Protein AF-A0A957G1Y9-F1 (afdb_monomer)

Mean predicted aligned error: 2.75 Å

Secondary structure (DSSP, 8-state):
-----HHHHHHHHH---SSTTTTSTTSTTGGGTTHHHHHHHHHHHTTPEEEEETTEEEEEETTEEEEEEEE-SS-EEEEE-

pLDDT: mean 95.2, std 7.6, range [47.19, 98.62]

Sequence (81 aa):
MSNLNPAVDNYLAVGCGRCPLGGTPECKVHTWEAELPALRQILLDCGLTEELKWSMPCYTYEGSNILIMSAFKEYCALNFF

Solvent-accessible surface area (backbone atoms only — not comparable to full-atom values): 4752 Å² total; per-residue (Å²): 130,86,79,80,47,68,67,45,51,45,35,70,75,38,21,56,65,83,52,95,42,32,68,42,87,77,13,44,43,61,75,36,69,67,54,53,59,51,52,49,50,54,45,46,74,70,67,37,47,72,44,69,50,97,67,34,43,28,32,23,53,97,86,40,79,49,33,36,54,44,68,42,90,90,50,71,48,80,46,69,116

Nearest PDB structures (foldseek):
  2i8d-assembly1_B  TM=7.641E-01  e=4.527E-02  Lacticaseibacillus casei
  2oc6-assembly2_B  TM=6.900E-01  e=1.114E-01  Bacillus subtilis
  2joi-assembly1_A  TM=5.917E-01  e=1.285E+00  Thermoplasma acidophilum
  5vae-assembly1_A  TM=7.116E-01  e=8.855E+00  Streptococcus gordonii
  8ke3-assembly1_A  TM=4.876E-01  e=4.092E+00  Methanosarcina mazei

Structure (mmCIF, N/CA/C/O backbone):
data_AF-A0A957G1Y9-F1
#
_entry.id   AF-A0A957G1Y9-F1
#
loop_
_atom_site.group_PDB
_atom_site.id
_atom_site.type_symbol
_atom_site.label_atom_id
_atom_site.label_alt_id
_atom_site.label_comp_id
_atom_site.label_asym_id
_atom_site.label_entity_id
_atom_site.label_seq_id
_atom_site.pdbx_PDB_ins_code
_atom_site.Cartn_x
_atom_site.Cartn_y
_atom_site.Cartn_z
_atom_site.occupancy
_atom_site.B_iso_or_equiv
_atom_site.auth_seq_id
_atom_site.auth_comp_id
_atom_site.auth_asym_id
_atom_site.auth_atom_id
_atom_site.pdbx_PDB_model_num
ATOM 1 N N . MET A 1 1 ? -19.261 3.283 3.715 1.00 47.19 1 MET A N 1
ATOM 2 C CA . MET A 1 1 ? -18.523 3.774 2.534 1.00 47.19 1 MET A CA 1
ATOM 3 C C . MET A 1 1 ? -17.075 3.868 2.962 1.00 47.19 1 MET A C 1
ATOM 5 O O . MET A 1 1 ? -16.793 4.640 3.869 1.00 47.19 1 MET A O 1
ATOM 9 N N . SER A 1 2 ? -16.203 3.010 2.437 1.00 58.78 2 SER A N 1
ATOM 10 C CA . SER A 1 2 ? -14.767 3.092 2.705 1.00 58.78 2 SER A CA 1
ATOM 11 C C . SER A 1 2 ? -14.262 4.428 2.163 1.00 58.78 2 SER A C 1
ATOM 13 O O . SER A 1 2 ? -14.301 4.661 0.955 1.00 58.78 2 SER A O 1
ATOM 15 N N . ASN A 1 3 ? -13.863 5.335 3.052 1.00 70.81 3 ASN A N 1
ATOM 16 C CA . ASN A 1 3 ? -13.221 6.578 2.647 1.00 70.81 3 ASN A CA 1
ATOM 17 C C . ASN A 1 3 ? -11.809 6.228 2.182 1.00 70.81 3 ASN A C 1
ATOM 19 O O . ASN A 1 3 ? -10.927 6.003 3.008 1.00 70.81 3 ASN A O 1
ATOM 23 N N . LEU A 1 4 ? -11.634 6.129 0.865 1.00 88.81 4 LEU A N 1
ATOM 24 C CA . LEU A 1 4 ? -10.324 5.939 0.254 1.00 88.81 4 LEU A CA 1
ATOM 25 C C . LEU A 1 4 ? -9.418 7.121 0.614 1.00 88.81 4 LEU A C 1
ATOM 27 O O . LEU A 1 4 ? -9.849 8.277 0.603 1.00 88.81 4 LEU A O 1
ATOM 31 N N . ASN A 1 5 ? -8.169 6.826 0.947 1.00 95.31 5 ASN A N 1
ATOM 32 C CA . ASN A 1 5 ? -7.168 7.802 1.334 1.00 95.31 5 ASN A CA 1
ATOM 33 C C . ASN A 1 5 ? -6.288 8.186 0.127 1.00 95.31 5 ASN A C 1
ATOM 35 O O . ASN A 1 5 ? -5.498 7.353 -0.331 1.00 95.31 5 ASN A O 1
ATOM 39 N N . PRO A 1 6 ? -6.322 9.455 -0.331 1.00 96.12 6 PRO A N 1
ATOM 40 C CA . PRO A 1 6 ? -5.523 9.916 -1.470 1.00 96.12 6 PRO A CA 1
ATOM 41 C C . PRO A 1 6 ? -4.013 9.720 -1.302 1.00 96.12 6 PRO A C 1
ATOM 43 O O . PRO A 1 6 ? -3.282 9.584 -2.281 1.00 96.12 6 PRO A O 1
ATOM 46 N N . ALA A 1 7 ? -3.514 9.693 -0.063 1.00 96.12 7 ALA A N 1
ATOM 47 C CA . ALA A 1 7 ? -2.102 9.444 0.203 1.00 96.12 7 ALA A CA 1
ATOM 48 C C . ALA A 1 7 ? -1.716 7.979 -0.078 1.00 96.12 7 ALA A C 1
ATOM 50 O O . ALA A 1 7 ? -0.607 7.710 -0.544 1.00 96.12 7 ALA A O 1
ATOM 51 N N . VAL A 1 8 ? -2.636 7.040 0.167 1.00 97.44 8 VAL A N 1
ATOM 52 C CA . VAL A 1 8 ? -2.472 5.624 -0.191 1.00 97.44 8 VAL A CA 1
ATOM 53 C C . VAL A 1 8 ? -2.646 5.434 -1.699 1.00 97.44 8 VAL A C 1
ATOM 55 O O . VAL A 1 8 ? -1.867 4.698 -2.301 1.00 97.44 8 VAL A O 1
ATOM 58 N N . ASP A 1 9 ? -3.576 6.156 -2.333 1.00 96.56 9 ASP A N 1
ATOM 59 C CA . ASP A 1 9 ? -3.706 6.169 -3.799 1.00 96.56 9 ASP A CA 1
ATOM 60 C C . ASP A 1 9 ? -2.396 6.611 -4.462 1.00 96.56 9 ASP A C 1
ATOM 62 O O . ASP A 1 9 ? -1.884 5.939 -5.355 1.00 96.56 9 ASP A O 1
ATOM 66 N N . ASN A 1 10 ? -1.798 7.698 -3.967 1.00 96.00 10 ASN A N 1
ATOM 67 C CA . ASN A 1 10 ? -0.516 8.186 -4.463 1.00 96.00 10 ASN A CA 1
ATOM 68 C C . ASN A 1 10 ? 0.622 7.178 -4.234 1.00 96.00 10 ASN A C 1
ATOM 70 O O . ASN A 1 10 ? 1.466 7.009 -5.109 1.00 96.00 10 ASN A O 1
ATOM 74 N N . TYR A 1 11 ? 0.641 6.479 -3.093 1.00 97.19 11 TYR A N 1
ATOM 75 C CA . TYR A 1 11 ? 1.616 5.411 -2.852 1.00 97.19 11 TYR A CA 1
ATOM 76 C C . TYR A 1 11 ? 1.524 4.312 -3.917 1.00 97.19 11 TYR A C 1
ATOM 78 O O . TYR A 1 11 ? 2.556 3.886 -4.428 1.00 97.19 11 TYR A O 1
ATOM 86 N N . LEU A 1 12 ? 0.310 3.868 -4.259 1.00 97.12 12 LEU A N 1
ATOM 87 C CA . LEU A 1 12 ? 0.093 2.819 -5.261 1.00 97.12 12 LEU A CA 1
ATOM 88 C C . LEU A 1 12 ? 0.398 3.307 -6.684 1.00 97.12 12 LEU A C 1
ATOM 90 O O . LEU A 1 12 ? 0.944 2.551 -7.478 1.00 97.12 12 LEU A O 1
ATOM 94 N N . ALA A 1 13 ? 0.081 4.567 -6.994 1.00 96.19 13 ALA A N 1
ATOM 95 C CA . ALA A 1 13 ? 0.241 5.128 -8.334 1.00 96.19 13 ALA A CA 1
ATOM 96 C C . ALA A 1 13 ? 1.670 5.597 -8.655 1.00 96.19 13 ALA A C 1
ATOM 98 O O . ALA A 1 13 ? 2.085 5.533 -9.807 1.00 96.19 13 ALA A O 1
ATOM 99 N N . VAL A 1 14 ? 2.411 6.102 -7.665 1.00 95.06 14 VAL A N 1
ATOM 100 C CA . VAL A 1 14 ? 3.725 6.755 -7.858 1.00 95.06 14 VAL A CA 1
ATOM 101 C C . VAL A 1 14 ? 4.858 5.972 -7.181 1.00 95.06 14 VAL A C 1
ATOM 103 O O . VAL A 1 14 ? 6.044 6.183 -7.443 1.00 95.06 14 VAL A O 1
ATOM 106 N N . GLY A 1 15 ? 4.520 5.045 -6.289 1.00 94.75 15 GLY A N 1
ATOM 107 C CA . GLY A 1 15 ? 5.480 4.254 -5.538 1.00 94.75 15 GLY A CA 1
ATOM 108 C C . GLY A 1 15 ? 5.918 4.895 -4.218 1.00 94.75 15 GLY A C 1
ATOM 109 O O . GLY A 1 15 ? 5.449 5.944 -3.783 1.00 94.75 15 GLY A O 1
ATOM 110 N N . CYS A 1 16 ? 6.836 4.218 -3.523 1.00 91.25 16 CYS A N 1
ATOM 111 C CA . CYS A 1 16 ? 7.061 4.453 -2.091 1.00 91.25 16 CYS A CA 1
ATOM 112 C C . CYS A 1 16 ? 7.908 5.685 -1.721 1.00 91.25 16 CYS A C 1
ATOM 114 O O . CYS A 1 16 ? 7.998 6.006 -0.540 1.00 91.25 16 CYS A O 1
ATOM 116 N N . GLY A 1 17 ? 8.595 6.329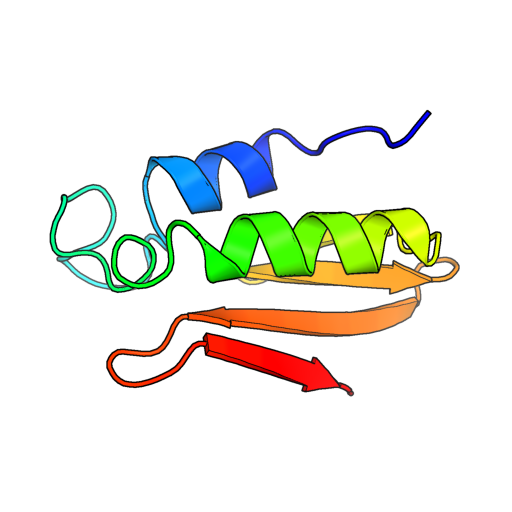 -2.674 1.00 91.69 17 GLY A N 1
ATOM 117 C CA . GLY A 1 17 ? 9.442 7.508 -2.411 1.00 91.69 17 GLY A CA 1
ATOM 118 C C . GLY A 1 17 ? 10.655 7.283 -1.487 1.00 91.69 17 GLY A C 1
ATOM 119 O O . GLY A 1 17 ? 11.269 8.243 -1.036 1.00 91.69 17 GLY A O 1
ATOM 120 N N . ARG A 1 18 ? 11.016 6.028 -1.174 1.00 90.94 18 ARG A N 1
ATOM 121 C CA . ARG A 1 1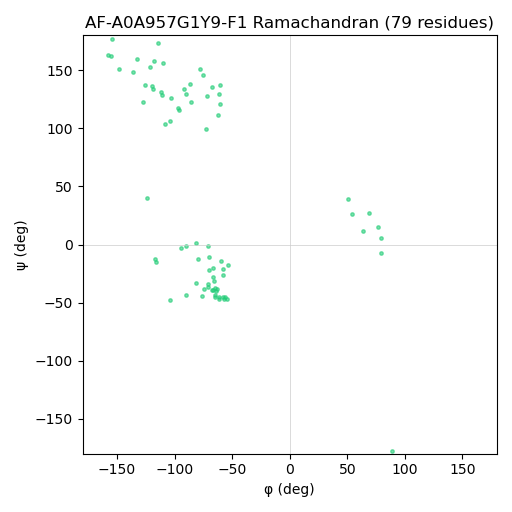8 ? 12.057 5.688 -0.176 1.00 90.94 18 ARG A CA 1
ATOM 122 C C . ARG A 1 18 ? 13.463 5.463 -0.747 1.00 90.94 18 ARG A C 1
ATOM 124 O O . ARG A 1 18 ? 14.387 5.166 0.005 1.00 90.94 18 ARG A O 1
ATOM 131 N N . CYS A 1 19 ? 13.633 5.529 -2.062 1.00 92.81 19 CYS A N 1
ATOM 132 C CA . CYS A 1 19 ? 14.920 5.368 -2.742 1.00 92.81 19 CYS A CA 1
ATOM 133 C C . CYS A 1 19 ? 14.892 6.098 -4.101 1.00 92.81 19 CYS A C 1
ATOM 135 O O . CYS A 1 19 ? 13.827 6.584 -4.486 1.00 92.81 19 CYS A O 1
ATOM 137 N N . PRO A 1 20 ? 16.007 6.136 -4.860 1.00 96.44 20 PRO A N 1
ATOM 138 C CA . PRO A 1 20 ? 16.058 6.796 -6.172 1.00 96.44 20 PRO A CA 1
ATOM 139 C C . PRO A 1 20 ? 15.085 6.255 -7.234 1.00 96.44 20 PRO A C 1
ATOM 141 O O . PRO A 1 20 ? 14.898 6.907 -8.250 1.00 96.44 20 PRO A O 1
ATOM 144 N N . LEU A 1 21 ? 14.481 5.082 -7.011 1.00 95.56 21 LEU A N 1
ATOM 145 C CA . LEU A 1 21 ? 13.471 4.484 -7.898 1.00 95.56 21 LEU A CA 1
ATOM 146 C C . LEU A 1 21 ? 12.035 4.914 -7.540 1.00 95.56 21 LEU A C 1
ATOM 148 O O . LEU A 1 21 ? 11.076 4.438 -8.131 1.00 95.56 21 LEU A O 1
ATOM 152 N N . GLY A 1 22 ? 11.839 5.728 -6.497 1.00 94.31 22 GLY A N 1
ATOM 153 C CA . GLY A 1 22 ? 10.517 6.272 -6.182 1.00 94.31 22 GLY A CA 1
ATOM 154 C C . GLY A 1 22 ? 10.064 7.254 -7.262 1.00 94.31 22 GLY A C 1
ATOM 155 O O . GLY A 1 22 ? 10.852 8.096 -7.680 1.00 94.31 22 GLY A O 1
ATOM 156 N N . GLY A 1 23 ? 8.804 7.165 -7.697 1.00 93.12 23 GLY A N 1
ATOM 157 C CA . GLY A 1 23 ? 8.281 7.995 -8.784 1.00 93.12 23 GLY A CA 1
ATOM 158 C C . GLY A 1 23 ? 8.660 7.519 -10.186 1.00 93.12 23 GLY A C 1
ATOM 159 O O . GLY A 1 23 ? 8.358 8.217 -11.151 1.00 93.12 23 GLY A O 1
ATOM 160 N N . THR A 1 24 ? 9.311 6.360 -10.310 1.00 96.25 24 THR A N 1
ATOM 161 C CA . THR A 1 24 ? 9.657 5.750 -11.597 1.00 96.25 24 THR A CA 1
ATOM 162 C C . THR A 1 24 ? 8.973 4.387 -11.750 1.00 96.25 24 THR A C 1
ATOM 164 O O . THR A 1 24 ? 8.636 3.759 -10.740 1.00 96.25 24 THR A O 1
ATOM 167 N N . PRO A 1 25 ? 8.800 3.882 -12.988 1.00 95.31 25 PRO A N 1
ATOM 168 C CA . PRO A 1 25 ? 8.230 2.553 -13.231 1.00 95.31 25 PRO A CA 1
ATOM 169 C C . PRO A 1 25 ? 9.013 1.412 -12.563 1.00 95.31 25 PRO A C 1
ATOM 171 O O . PRO A 1 25 ? 8.466 0.345 -12.307 1.00 95.31 25 PRO A O 1
ATOM 174 N N . GLU A 1 26 ? 10.289 1.630 -12.234 1.00 96.44 26 GLU A N 1
ATOM 175 C CA . GLU A 1 26 ? 11.148 0.643 -11.571 1.00 96.44 26 GLU A CA 1
ATOM 176 C C . GLU A 1 26 ? 10.936 0.583 -10.048 1.00 96.44 26 GLU A C 1
ATOM 178 O O . GLU A 1 26 ? 11.616 -0.178 -9.346 1.00 96.44 26 GLU A O 1
ATOM 183 N N . CYS A 1 27 ? 10.017 1.381 -9.491 1.00 97.31 27 CYS A N 1
ATOM 184 C CA . CYS A 1 27 ? 9.672 1.261 -8.086 1.00 97.31 27 CYS A CA 1
ATOM 185 C C . CYS A 1 27 ? 9.092 -0.129 -7.808 1.00 97.31 27 CYS A C 1
ATOM 187 O O . CYS A 1 27 ? 8.111 -0.539 -8.415 1.00 97.31 27 CYS A O 1
ATOM 189 N N . LYS A 1 28 ? 9.610 -0.813 -6.784 1.00 96.94 28 LYS A N 1
ATOM 190 C CA . LYS A 1 28 ? 9.111 -2.126 -6.326 1.00 96.94 28 LYS A CA 1
ATOM 191 C C . LYS A 1 28 ? 7.609 -2.178 -6.007 1.00 96.94 28 LYS A C 1
ATOM 193 O O . LYS A 1 28 ? 7.065 -3.262 -5.877 1.00 96.94 28 LYS A O 1
ATOM 198 N N . VAL A 1 29 ? 6.950 -1.033 -5.814 1.00 97.62 29 VAL A N 1
ATOM 199 C CA . VAL A 1 29 ? 5.487 -0.974 -5.657 1.00 97.62 29 VAL A CA 1
ATOM 200 C C . VAL A 1 29 ? 4.792 -1.429 -6.944 1.00 97.62 29 VAL A C 1
ATOM 202 O O . VAL A 1 29 ? 3.853 -2.212 -6.867 1.00 97.62 29 VAL A O 1
ATOM 205 N N . HIS A 1 30 ? 5.323 -1.041 -8.107 1.00 97.56 30 HIS A N 1
ATOM 206 C CA . HIS A 1 30 ? 4.814 -1.420 -9.429 1.00 97.56 30 HIS A CA 1
ATOM 207 C C . HIS A 1 30 ? 5.041 -2.898 -9.774 1.00 97.56 30 HIS A C 1
ATOM 209 O O . HIS A 1 30 ? 4.470 -3.417 -10.723 1.00 97.56 30 HIS A O 1
ATOM 215 N N . THR A 1 31 ? 5.845 -3.625 -8.993 1.00 97.81 31 THR A N 1
ATOM 216 C CA . THR A 1 31 ? 5.949 -5.087 -9.124 1.00 97.81 31 THR A CA 1
ATOM 217 C C . THR A 1 31 ? 4.678 -5.801 -8.646 1.00 97.81 31 THR A C 1
ATOM 219 O O . THR A 1 31 ? 4.433 -6.927 -9.060 1.00 97.81 31 THR A O 1
ATOM 222 N N . TRP A 1 32 ? 3.866 -5.152 -7.802 1.00 98.06 32 TRP A N 1
ATOM 223 C CA . TRP A 1 32 ? 2.733 -5.758 -7.089 1.00 98.06 32 TRP A CA 1
ATOM 224 C C . TRP A 1 32 ? 1.413 -5.019 -7.366 1.00 98.06 32 TRP A C 1
ATOM 226 O O . TRP A 1 32 ? 0.615 -4.773 -6.456 1.00 98.06 32 TRP A O 1
ATOM 236 N N . GLU A 1 33 ? 1.200 -4.605 -8.620 1.00 96.81 33 GLU A N 1
ATOM 237 C CA . GLU A 1 33 ? 0.029 -3.815 -9.040 1.00 96.81 33 GLU A CA 1
ATOM 238 C C . GLU A 1 33 ? -1.297 -4.578 -8.936 1.00 96.81 33 GLU A C 1
ATOM 240 O O . GLU A 1 33 ? -2.349 -3.950 -8.856 1.00 96.81 33 GLU A O 1
ATOM 245 N N . ALA A 1 34 ? -1.269 -5.913 -8.893 1.00 97.81 34 ALA A N 1
ATOM 246 C CA . ALA A 1 34 ? -2.460 -6.723 -8.649 1.00 97.81 34 ALA A CA 1
ATOM 247 C C . ALA A 1 34 ? -2.665 -6.991 -7.149 1.00 97.81 34 ALA A C 1
ATOM 249 O O . ALA A 1 34 ? -3.776 -6.873 -6.628 1.00 97.81 34 ALA A O 1
ATOM 250 N N . GLU A 1 35 ? -1.592 -7.326 -6.436 1.00 98.44 35 GLU A N 1
ATOM 251 C CA . GLU A 1 35 ? -1.642 -7.801 -5.057 1.00 98.44 35 GLU A CA 1
ATOM 252 C C . GLU A 1 35 ? -1.889 -6.667 -4.063 1.00 98.44 35 GLU A C 1
ATOM 254 O O . GLU A 1 35 ? -2.717 -6.821 -3.168 1.00 98.44 35 GLU A O 1
ATOM 259 N N . LEU A 1 36 ? -1.219 -5.516 -4.200 1.00 98.38 36 LEU A N 1
ATOM 260 C CA . LEU A 1 36 ? -1.376 -4.416 -3.240 1.00 98.38 36 LEU A CA 1
ATOM 261 C C . LEU A 1 36 ? -2.796 -3.826 -3.246 1.00 98.38 36 LEU A C 1
ATOM 263 O O . LEU A 1 36 ? -3.342 -3.631 -2.158 1.00 98.38 36 LEU A O 1
ATOM 267 N N . PRO A 1 37 ? -3.451 -3.576 -4.401 1.00 97.88 37 PRO A N 1
ATOM 268 C CA . PRO A 1 37 ? -4.850 -3.152 -4.404 1.00 97.88 37 PRO A CA 1
ATOM 269 C C . PRO A 1 37 ? -5.803 -4.223 -3.860 1.00 97.88 37 PRO A C 1
ATOM 271 O O . PRO A 1 37 ? -6.739 -3.884 -3.138 1.00 97.88 37 PRO A O 1
ATOM 274 N N . ALA A 1 38 ? -5.556 -5.507 -4.145 1.00 98.25 38 ALA A N 1
ATOM 275 C CA . ALA A 1 38 ? -6.371 -6.599 -3.612 1.00 98.25 38 ALA A CA 1
ATOM 276 C C . ALA A 1 38 ? -6.255 -6.706 -2.081 1.00 98.25 38 ALA A C 1
ATOM 278 O O . ALA A 1 38 ? -7.266 -6.795 -1.385 1.00 98.25 38 ALA A O 1
ATOM 279 N N . LEU A 1 39 ? -5.033 -6.630 -1.544 1.00 98.50 39 LEU A N 1
ATOM 280 C CA . LEU A 1 39 ? -4.785 -6.594 -0.104 1.00 98.50 39 LEU A CA 1
ATOM 281 C C . LEU A 1 39 ? -5.436 -5.366 0.536 1.00 98.50 39 LEU A C 1
ATOM 283 O O . LEU A 1 39 ? -6.124 -5.506 1.543 1.00 98.50 39 LEU A O 1
ATOM 287 N N . ARG A 1 40 ? -5.293 -4.180 -0.068 1.00 98.06 40 ARG A N 1
ATOM 288 C CA . ARG A 1 40 ? -5.980 -2.963 0.385 1.00 98.06 40 ARG A CA 1
ATOM 289 C C . ARG A 1 40 ? -7.489 -3.168 0.485 1.00 98.06 40 ARG A C 1
ATOM 291 O O . ARG A 1 40 ? -8.064 -2.805 1.506 1.00 98.06 40 ARG A O 1
ATOM 298 N N . GLN A 1 41 ? -8.117 -3.764 -0.530 1.00 97.75 41 GLN A N 1
ATOM 299 C CA . GLN A 1 41 ? -9.557 -4.017 -0.511 1.00 97.75 41 GLN A CA 1
ATOM 300 C C . GLN A 1 41 ? -9.956 -4.938 0.647 1.00 97.75 41 GLN A C 1
ATOM 302 O O . GLN A 1 41 ? -10.865 -4.597 1.397 1.00 97.75 41 GLN A O 1
ATOM 307 N N . ILE A 1 42 ? -9.232 -6.044 0.854 1.00 97.94 42 ILE A N 1
ATOM 308 C CA . ILE A 1 42 ? -9.481 -6.971 1.971 1.00 97.94 42 ILE A CA 1
ATOM 309 C C . ILE A 1 42 ? -9.412 -6.236 3.316 1.00 97.94 42 ILE A C 1
ATOM 311 O O . ILE A 1 42 ? -10.276 -6.414 4.170 1.00 97.94 42 ILE A O 1
ATOM 315 N N . LEU A 1 43 ? -8.406 -5.383 3.508 1.00 97.88 43 LEU A N 1
ATOM 316 C CA . LEU A 1 43 ? -8.209 -4.645 4.758 1.00 97.88 43 LEU A CA 1
ATOM 317 C C . LEU A 1 43 ? -9.321 -3.624 5.021 1.00 97.88 43 LEU A C 1
ATOM 319 O O . LEU A 1 43 ? -9.766 -3.480 6.161 1.00 97.88 43 LEU A O 1
ATOM 323 N N . LEU A 1 44 ? -9.784 -2.940 3.972 1.00 97.38 44 LEU A N 1
ATOM 324 C CA . LEU A 1 44 ? -10.919 -2.022 4.054 1.00 97.38 44 LEU A CA 1
ATOM 325 C C . LEU A 1 44 ? -12.230 -2.773 4.338 1.00 97.38 44 LEU A C 1
ATOM 327 O O . LEU A 1 44 ? -13.027 -2.310 5.154 1.00 97.38 44 LEU A O 1
ATOM 331 N N . ASP A 1 45 ? -12.430 -3.950 3.738 1.00 97.19 45 ASP A N 1
ATOM 332 C CA . ASP A 1 45 ? -13.593 -4.813 3.991 1.00 97.19 45 ASP A CA 1
ATOM 333 C C . ASP A 1 45 ? -13.597 -5.373 5.424 1.00 97.19 45 ASP A C 1
ATOM 335 O O . ASP A 1 45 ? -14.661 -5.579 6.010 1.00 97.19 45 ASP A O 1
ATOM 339 N N . CYS A 1 46 ? -12.420 -5.542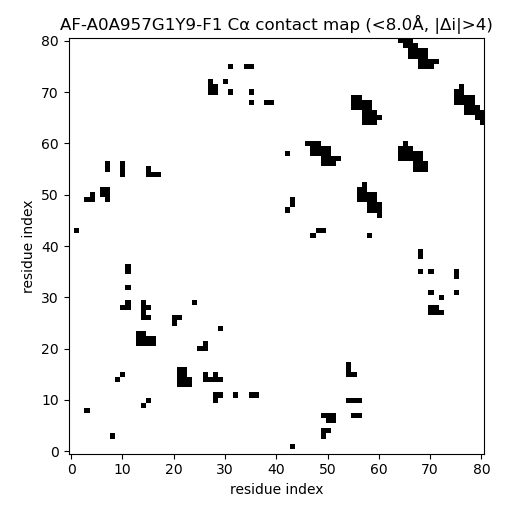 6.038 1.00 96.88 46 CYS A N 1
ATOM 340 C CA . CYS A 1 46 ? -12.276 -5.849 7.465 1.00 96.88 46 CYS A CA 1
ATOM 341 C C . CYS A 1 46 ? -12.625 -4.669 8.394 1.00 96.88 46 CYS A C 1
ATOM 343 O O . CYS A 1 46 ? -12.545 -4.814 9.614 1.00 96.88 46 CYS A O 1
ATOM 345 N N . GLY A 1 47 ? -12.992 -3.503 7.854 1.00 96.12 47 GLY A N 1
ATOM 346 C CA . GLY A 1 47 ? -13.334 -2.314 8.634 1.00 96.12 47 GLY A CA 1
ATOM 347 C C . GLY A 1 47 ? -12.125 -1.568 9.202 1.00 96.12 47 GLY A C 1
ATOM 348 O O . GLY A 1 47 ? -12.295 -0.730 10.089 1.00 96.12 47 GLY A O 1
ATOM 349 N N . LEU A 1 48 ? -10.911 -1.849 8.715 1.00 97.62 48 LEU A N 1
ATOM 350 C CA . LEU A 1 48 ? -9.725 -1.091 9.104 1.00 97.62 48 LEU A CA 1
ATOM 351 C C . LEU A 1 48 ? -9.712 0.277 8.415 1.00 97.62 48 LEU A C 1
ATOM 353 O O . LEU A 1 48 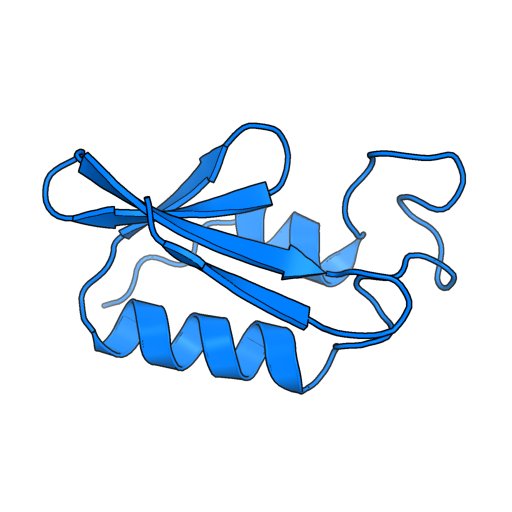? -10.135 0.432 7.270 1.00 97.62 48 LEU A O 1
ATOM 357 N N . THR A 1 49 ? -9.186 1.277 9.115 1.00 97.56 49 THR A N 1
ATOM 358 C CA . THR A 1 49 ? -8.961 2.617 8.567 1.00 97.56 49 THR A CA 1
ATOM 359 C C . THR A 1 49 ? -7.567 2.687 7.967 1.00 97.56 49 THR A C 1
ATOM 361 O O . THR A 1 49 ? -6.594 2.316 8.616 1.00 97.56 49 THR A O 1
ATOM 364 N N . GLU A 1 50 ? -7.452 3.164 6.731 1.00 97.31 50 GLU A N 1
ATOM 365 C CA . GLU A 1 50 ? -6.155 3.322 6.079 1.00 97.31 50 GLU A CA 1
ATOM 366 C C . GLU A 1 50 ? -5.558 4.721 6.290 1.00 97.31 50 GLU A C 1
ATOM 368 O O . GLU A 1 50 ? -6.197 5.762 6.113 1.00 97.31 50 GLU A O 1
ATOM 373 N N . GLU A 1 51 ? -4.278 4.745 6.631 1.00 96.94 51 GLU A N 1
ATOM 374 C CA . GLU A 1 51 ? -3.464 5.935 6.840 1.00 96.94 51 GLU A CA 1
ATOM 375 C C . GLU A 1 51 ? -2.132 5.781 6.094 1.00 96.94 51 GLU A C 1
ATOM 377 O O . GLU A 1 51 ? -1.690 4.670 5.803 1.00 96.94 51 GLU A O 1
ATOM 382 N N . LEU A 1 52 ? -1.434 6.885 5.820 1.00 96.56 52 LEU A N 1
ATOM 383 C CA . LEU A 1 52 ? -0.052 6.830 5.339 1.00 96.56 52 LEU A CA 1
ATOM 384 C C . LEU A 1 52 ? 0.890 7.193 6.491 1.00 96.56 52 LEU A C 1
ATOM 386 O O . LEU A 1 52 ? 0.996 8.358 6.871 1.00 96.56 52 LEU A O 1
ATOM 390 N N . LYS A 1 53 ? 1.595 6.199 7.043 1.00 95.81 53 LYS A N 1
ATOM 391 C CA . LYS A 1 53 ? 2.568 6.393 8.131 1.00 95.81 53 LYS A CA 1
ATOM 392 C C . LYS A 1 53 ? 3.945 5.952 7.677 1.00 95.81 53 LYS A C 1
ATOM 394 O O . LYS A 1 53 ? 4.108 4.936 7.010 1.00 95.81 53 LYS A O 1
ATOM 399 N N . TRP A 1 54 ? 4.954 6.754 8.003 1.00 94.19 54 TRP A N 1
ATOM 400 C CA . TRP A 1 54 ? 6.341 6.502 7.607 1.00 94.19 54 TRP A CA 1
ATOM 401 C C . TRP A 1 54 ? 6.520 6.297 6.090 1.00 94.19 54 TRP A C 1
ATOM 403 O O . TRP A 1 54 ? 7.465 5.651 5.670 1.00 94.19 54 TRP A O 1
ATOM 413 N N . SER A 1 55 ? 5.659 6.846 5.231 1.00 92.69 55 SER A N 1
ATOM 414 C CA . SER A 1 55 ? 5.662 6.590 3.772 1.00 92.69 55 SER A CA 1
ATOM 415 C C . SER A 1 55 ? 5.238 5.168 3.361 1.00 92.69 55 SER A C 1
ATOM 417 O O . SER A 1 55 ? 5.693 4.660 2.336 1.00 92.69 55 SER A O 1
ATOM 419 N N . MET A 1 56 ? 4.419 4.488 4.168 1.00 95.88 56 MET A N 1
ATOM 420 C CA . MET A 1 56 ? 3.782 3.211 3.820 1.00 95.88 56 MET A CA 1
ATOM 421 C C . MET A 1 56 ? 2.3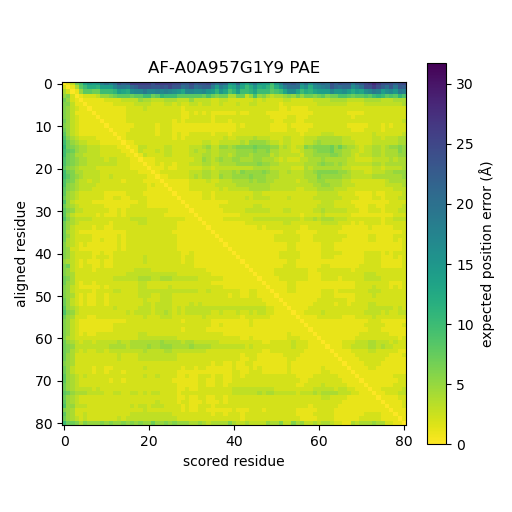08 3.209 4.248 1.00 95.88 56 MET A C 1
ATOM 423 O O . MET A 1 56 ? 1.975 3.851 5.250 1.00 95.88 56 MET A O 1
ATOM 427 N N . PRO A 1 57 ? 1.425 2.500 3.522 1.00 97.94 57 PRO A N 1
ATOM 428 C CA . PRO A 1 57 ? 0.053 2.286 3.961 1.00 97.94 57 PRO A CA 1
ATOM 429 C C . PRO A 1 57 ? 0.032 1.534 5.296 1.00 97.94 57 PRO A C 1
ATOM 431 O O . PRO A 1 57 ? 0.571 0.432 5.419 1.00 97.94 57 PRO A O 1
ATOM 434 N N . CYS A 1 58 ? -0.568 2.153 6.304 1.00 98.19 58 CYS A N 1
ATOM 435 C CA . CYS A 1 58 ? -0.748 1.619 7.644 1.00 98.19 58 CYS A CA 1
ATOM 436 C C . CYS A 1 58 ? -2.243 1.532 7.926 1.00 98.19 58 CYS A C 1
ATOM 438 O O . CYS A 1 58 ? -2.979 2.481 7.665 1.00 98.19 58 CYS A O 1
ATOM 440 N N . TYR A 1 59 ? -2.679 0.399 8.457 1.00 98.38 59 TYR A N 1
ATOM 441 C CA . TYR A 1 59 ? -4.080 0.125 8.719 1.00 98.38 59 TYR A CA 1
ATOM 442 C C . TYR A 1 59 ? -4.313 0.093 10.220 1.00 98.38 59 TYR A C 1
ATOM 444 O O . TYR A 1 59 ? -3.585 -0.576 10.963 1.00 98.38 59 TYR A O 1
ATOM 452 N N . THR A 1 60 ? -5.308 0.852 10.661 1.00 98.00 60 THR A N 1
ATOM 453 C CA . THR A 1 60 ? -5.613 1.083 12.067 1.00 98.00 60 THR A CA 1
ATOM 454 C C . THR A 1 60 ? -7.027 0.641 12.413 1.00 98.00 60 THR A C 1
ATOM 456 O O . THR A 1 60 ? -7.922 0.612 11.567 1.00 98.00 60 THR A O 1
ATOM 459 N N . TYR A 1 61 ? -7.230 0.283 13.677 1.00 97.75 61 TYR A N 1
ATOM 460 C CA . TYR A 1 61 ? -8.543 0.035 14.258 1.00 97.75 61 TYR A CA 1
ATOM 461 C C . TYR A 1 61 ? -8.655 0.875 15.528 1.00 97.75 61 TYR A C 1
ATOM 463 O O . TYR A 1 61 ? -7.783 0.804 16.393 1.00 97.75 61 TYR A O 1
ATOM 471 N N . GLU A 1 62 ? -9.672 1.738 15.596 1.00 96.19 62 GLU A N 1
ATOM 472 C CA . GLU A 1 62 ? -9.878 2.681 16.711 1.00 96.19 62 GLU A CA 1
ATOM 473 C C . GLU A 1 62 ? -8.615 3.503 17.055 1.00 96.19 62 GLU A C 1
ATOM 475 O O . GLU A 1 62 ? -8.278 3.735 18.214 1.00 96.19 62 GLU A O 1
ATOM 480 N N . GLY A 1 63 ? -7.874 3.927 16.023 1.00 95.25 63 GLY A N 1
ATOM 481 C CA . GLY A 1 63 ? -6.640 4.711 16.155 1.00 95.25 63 GLY A CA 1
ATOM 482 C C . GLY A 1 63 ? -5.386 3.907 16.527 1.00 95.25 63 GLY A C 1
ATOM 483 O O . GLY A 1 63 ? -4.281 4.449 16.470 1.00 95.25 63 GLY A O 1
ATOM 484 N N . SER A 1 64 ? -5.519 2.619 16.848 1.00 97.88 64 SER A N 1
ATOM 485 C CA . SER A 1 64 ? -4.388 1.725 17.122 1.00 97.88 64 SER A CA 1
ATOM 486 C C . SER A 1 64 ? -3.851 1.110 15.833 1.00 97.88 64 SER A C 1
ATOM 488 O O . SER A 1 64 ? -4.624 0.690 14.974 1.00 97.88 64 SER A O 1
ATOM 490 N N . ASN A 1 65 ? -2.526 1.032 15.685 1.00 98.31 65 ASN A N 1
ATOM 491 C CA . ASN A 1 65 ? -1.917 0.418 14.505 1.00 98.31 65 ASN A CA 1
ATOM 492 C C . ASN A 1 65 ? -2.094 -1.107 14.530 1.00 98.31 65 ASN A C 1
ATOM 494 O O . ASN A 1 65 ? -1.712 -1.745 15.506 1.00 98.31 65 ASN A O 1
ATOM 498 N N . ILE A 1 66 ? -2.621 -1.678 13.446 1.00 98.44 66 ILE A N 1
ATOM 499 C CA . ILE A 1 66 ? -2.839 -3.125 13.309 1.00 98.44 66 ILE A CA 1
ATOM 500 C C . ILE A 1 66 ? -1.792 -3.752 12.396 1.00 98.44 66 ILE A C 1
ATOM 502 O O . ILE A 1 66 ? -1.188 -4.757 12.762 1.00 98.44 66 ILE A O 1
ATOM 506 N N . LEU A 1 67 ? -1.544 -3.150 11.228 1.00 98.62 67 LEU A N 1
ATOM 507 C CA . LEU A 1 67 ? -0.517 -3.624 10.301 1.00 98.62 67 LEU A CA 1
ATOM 508 C C . LEU A 1 67 ? -0.028 -2.553 9.324 1.00 98.62 67 LEU A C 1
ATOM 510 O O . LEU A 1 67 ? -0.697 -1.548 9.089 1.00 98.62 67 LEU A O 1
ATOM 514 N N . ILE A 1 68 ? 1.123 -2.813 8.701 1.00 98.38 68 ILE A N 1
ATOM 515 C CA . ILE A 1 68 ? 1.637 -2.077 7.537 1.00 98.38 68 ILE A CA 1
ATOM 516 C C . ILE A 1 68 ? 1.607 -2.983 6.306 1.00 98.38 68 ILE A C 1
ATOM 518 O O . ILE A 1 68 ? 2.136 -4.101 6.331 1.00 98.38 68 ILE A O 1
ATOM 522 N N . MET A 1 69 ? 1.054 -2.471 5.206 1.00 98.31 69 MET A N 1
ATOM 523 C CA . MET A 1 69 ? 1.148 -3.109 3.895 1.00 98.31 69 MET A CA 1
ATOM 524 C C . MET A 1 69 ? 2.443 -2.676 3.199 1.00 98.31 69 MET A C 1
ATOM 526 O O . MET A 1 69 ? 2.701 -1.487 3.000 1.00 98.31 69 MET A O 1
ATOM 530 N N . SER A 1 70 ? 3.270 -3.653 2.833 1.00 97.00 70 SER A N 1
ATOM 531 C CA . SER A 1 70 ? 4.644 -3.430 2.389 1.00 97.00 70 SER A CA 1
ATOM 532 C C . SER A 1 70 ? 4.936 -4.049 1.033 1.00 97.00 70 SER A C 1
ATOM 534 O O . SER A 1 70 ? 4.626 -5.212 0.804 1.00 97.00 70 SER A O 1
ATOM 536 N N . ALA A 1 71 ? 5.643 -3.300 0.185 1.00 97.44 71 ALA A N 1
ATOM 537 C CA . ALA A 1 71 ? 6.268 -3.802 -1.035 1.00 97.44 71 ALA A CA 1
ATOM 538 C C . ALA A 1 71 ? 7.784 -3.983 -0.842 1.00 97.44 71 ALA A C 1
ATOM 540 O O . ALA A 1 71 ? 8.508 -3.041 -0.480 1.00 97.44 71 ALA A O 1
ATOM 541 N N . PHE A 1 72 ? 8.282 -5.180 -1.133 1.00 96.38 72 PHE A N 1
ATOM 542 C CA . PHE A 1 72 ? 9.700 -5.514 -1.253 1.00 96.38 72 PHE A CA 1
ATOM 543 C C . PHE A 1 72 ? 10.017 -5.913 -2.699 1.00 96.38 72 PHE A C 1
ATOM 545 O O . PHE A 1 72 ? 9.132 -5.978 -3.545 1.00 96.38 72 PHE A O 1
ATOM 552 N N . LYS A 1 73 ? 11.303 -6.117 -3.006 1.00 95.88 73 LYS A N 1
ATOM 553 C CA . LYS A 1 73 ? 11.736 -6.473 -4.369 1.00 95.88 73 LYS A CA 1
ATOM 554 C C . LYS A 1 73 ? 11.227 -7.848 -4.812 1.00 95.88 73 LYS A C 1
ATOM 556 O O . LYS A 1 73 ? 11.003 -8.050 -5.992 1.00 95.88 73 LYS A O 1
ATOM 561 N N . GLU A 1 74 ? 11.075 -8.771 -3.866 1.00 97.81 74 GLU A N 1
ATOM 562 C CA . GLU A 1 74 ? 10.794 -10.188 -4.137 1.00 97.81 74 GLU A CA 1
ATOM 563 C C . GLU A 1 74 ? 9.436 -10.644 -3.589 1.00 97.81 74 GLU A C 1
ATOM 565 O O . GLU A 1 74 ? 8.963 -11.716 -3.947 1.00 97.81 74 GLU A O 1
ATOM 570 N N . TYR A 1 75 ? 8.798 -9.837 -2.734 1.00 98.00 75 TYR A N 1
ATOM 571 C CA . TYR A 1 75 ? 7.476 -10.118 -2.175 1.00 98.00 75 TYR A CA 1
ATOM 572 C C . TYR A 1 75 ? 6.751 -8.831 -1.753 1.00 98.00 75 TYR A C 1
ATOM 574 O O . TYR A 1 75 ? 7.379 -7.795 -1.519 1.00 98.00 75 TYR A O 1
ATOM 582 N N . CYS A 1 76 ? 5.436 -8.907 -1.570 1.00 97.94 76 CYS A N 1
ATOM 583 C CA . CYS A 1 76 ? 4.667 -7.961 -0.763 1.00 97.94 76 CYS A CA 1
ATOM 584 C C . CYS A 1 76 ? 4.173 -8.642 0.522 1.00 97.94 76 CYS A C 1
ATOM 5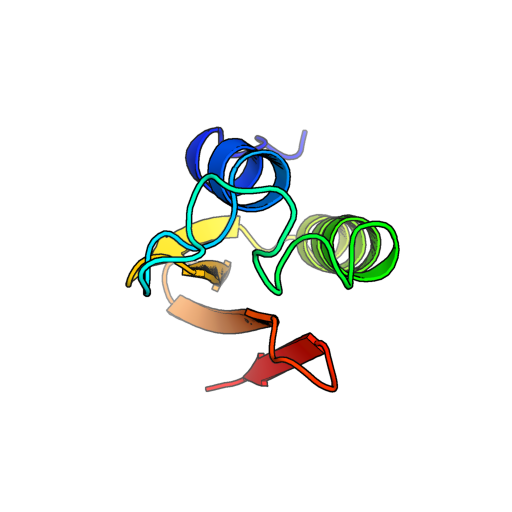86 O O . CYS A 1 76 ? 4.062 -9.866 0.575 1.00 97.94 76 CYS 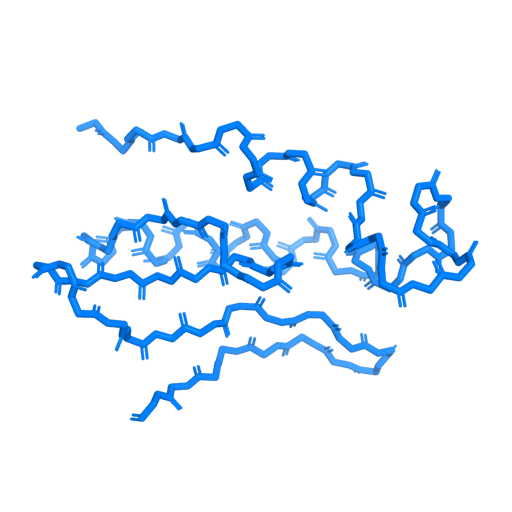A O 1
ATOM 588 N N . ALA A 1 77 ? 3.899 -7.874 1.575 1.00 97.94 77 ALA A N 1
ATOM 589 C CA . ALA A 1 77 ? 3.524 -8.434 2.873 1.00 97.94 77 ALA A CA 1
ATOM 590 C C . ALA A 1 77 ? 2.565 -7.541 3.663 1.00 97.94 77 ALA A C 1
ATOM 592 O O . ALA A 1 77 ? 2.637 -6.313 3.589 1.00 97.94 77 ALA A O 1
ATOM 593 N N . LEU A 1 78 ? 1.745 -8.179 4.499 1.00 98.50 78 LEU A N 1
ATOM 594 C CA . LEU A 1 78 ? 1.035 -7.553 5.612 1.00 98.50 78 LEU A CA 1
ATOM 595 C C . LEU A 1 78 ? 1.844 -7.784 6.893 1.00 98.50 78 LEU A C 1
ATOM 597 O O . LEU A 1 78 ? 2.058 -8.927 7.289 1.00 98.50 78 LEU A O 1
ATOM 601 N N . ASN A 1 79 ? 2.323 -6.712 7.521 1.00 98.06 79 ASN A N 1
ATOM 602 C CA . ASN A 1 79 ? 3.197 -6.783 8.695 1.00 98.06 79 ASN A CA 1
ATOM 603 C C . ASN A 1 79 ? 2.409 -6.335 9.924 1.00 98.06 79 ASN A C 1
ATOM 605 O O . ASN A 1 79 ? 2.174 -5.137 10.072 1.00 98.06 79 ASN A O 1
ATOM 609 N N . PHE A 1 80 ? 1.988 -7.284 10.757 1.00 97.81 80 PHE A N 1
ATOM 610 C CA . 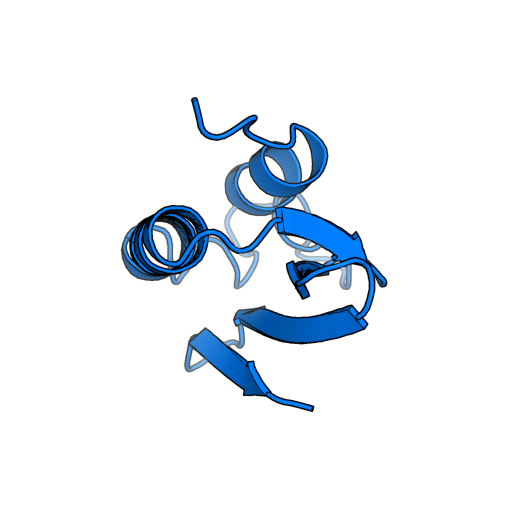PHE A 1 80 ? 1.265 -7.021 12.005 1.00 97.81 80 PHE A CA 1
ATOM 611 C C . PHE A 1 80 ? 2.219 -6.554 13.117 1.00 97.81 80 PHE A C 1
ATOM 613 O O . PHE A 1 80 ? 3.400 -6.912 13.095 1.00 97.81 80 PHE A O 1
ATOM 620 N N . PHE A 1 81 ? 1.707 -5.748 14.052 1.00 93.75 81 PHE A N 1
ATOM 621 C CA . PHE A 1 81 ? 2.446 -5.242 15.219 1.00 93.75 81 PHE A CA 1
ATOM 622 C C . PHE A 1 8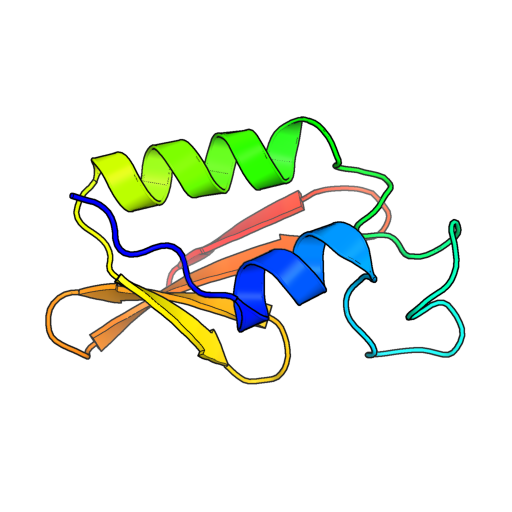1 ? 2.356 -6.161 16.439 1.00 93.75 81 PHE A C 1
ATOM 624 O O . PHE A 1 81 ? 1.348 -6.893 16.559 1.00 93.75 81 PHE A O 1
#

Foldseek 3Di:
DQPDDVLQVCCLVQHQPPDPCGRHCPHLSVVQNPPLVVVVVVLVVVVWHWDQDPSFTFTHDPNHTAWTWDGDNVDTDTGGD

Radius of gyration: 12.0 Å; Cα contacts (8 Å, |Δi|>4): 124; chains: 1; bounding box: 35×20×30 Å